Protein AF-A0A5J5D244-F1 (afdb_monomer)

Structure (mmCIF, N/CA/C/O backbone):
data_AF-A0A5J5D244-F1
#
_entry.id   AF-A0A5J5D244-F1
#
loop_
_atom_site.group_PDB
_atom_site.id
_atom_site.type_symbol
_atom_site.label_atom_id
_atom_site.label_alt_id
_atom_site.label_comp_id
_atom_site.label_asym_id
_atom_site.label_entity_id
_atom_site.label_seq_id
_atom_site.pdbx_PDB_ins_code
_atom_site.Cartn_x
_atom_site.Cartn_y
_atom_site.Cartn_z
_atom_site.occupancy
_atom_site.B_iso_or_equiv
_atom_site.auth_seq_id
_atom_site.auth_comp_id
_atom_site.auth_asym_id
_atom_site.auth_atom_id
_atom_site.pdbx_PDB_model_num
ATOM 1 N N . MET A 1 1 ? 15.850 4.693 6.268 1.00 50.03 1 MET A N 1
ATOM 2 C CA . MET A 1 1 ? 15.357 5.942 6.877 1.00 50.03 1 MET A CA 1
ATOM 3 C C . MET A 1 1 ? 15.028 5.681 8.333 1.00 50.03 1 MET A C 1
ATOM 5 O O . MET A 1 1 ? 14.324 4.712 8.603 1.00 50.03 1 MET A O 1
ATOM 9 N N . GLY A 1 2 ? 15.574 6.485 9.241 1.00 52.00 2 GLY A N 1
ATOM 10 C CA . GLY A 1 2 ? 15.311 6.445 10.678 1.00 52.00 2 GLY A CA 1
ATOM 11 C C . GLY A 1 2 ? 14.222 7.428 11.121 1.00 52.00 2 GLY A C 1
ATOM 12 O O . GLY A 1 2 ? 13.583 8.102 10.311 1.00 52.00 2 GLY A O 1
ATOM 13 N N . TYR A 1 3 ? 14.009 7.505 12.434 1.00 48.22 3 TYR A N 1
ATOM 14 C CA . TYR A 1 3 ? 13.138 8.503 13.054 1.00 48.22 3 TYR A CA 1
ATOM 15 C C . TYR A 1 3 ? 13.749 9.907 12.904 1.00 48.22 3 TYR A C 1
ATOM 17 O O . TYR A 1 3 ? 14.887 10.131 13.307 1.00 48.22 3 TYR A O 1
ATOM 25 N N . GLY A 1 4 ? 12.992 10.845 12.326 1.00 59.16 4 GLY A N 1
ATOM 26 C CA . GLY A 1 4 ? 13.435 12.221 12.057 1.00 59.16 4 GLY A CA 1
ATOM 27 C C . GLY A 1 4 ? 13.909 12.494 10.622 1.00 59.16 4 GLY A C 1
ATOM 28 O O . GLY A 1 4 ? 13.999 13.662 10.242 1.00 59.16 4 GLY A O 1
ATOM 29 N N . ASP A 1 5 ? 14.135 11.462 9.802 1.00 62.78 5 ASP A N 1
ATOM 30 C CA . ASP A 1 5 ? 14.500 11.641 8.390 1.00 62.78 5 ASP A CA 1
ATOM 31 C C . ASP A 1 5 ? 13.378 12.342 7.602 1.00 62.78 5 ASP A C 1
ATOM 33 O O . ASP A 1 5 ? 12.186 12.056 7.782 1.00 62.78 5 ASP A O 1
ATOM 37 N N . ARG A 1 6 ? 13.770 13.243 6.690 1.00 68.06 6 ARG A N 1
ATOM 38 C CA . ARG A 1 6 ? 12.872 13.960 5.772 1.00 68.06 6 ARG A CA 1
ATOM 39 C C . ARG A 1 6 ? 13.167 13.597 4.318 1.00 68.06 6 ARG A C 1
ATOM 41 O O . ARG A 1 6 ? 14.308 13.310 3.964 1.00 68.06 6 ARG A O 1
ATOM 48 N N . THR A 1 7 ? 12.150 13.669 3.467 1.00 72.62 7 THR A N 1
ATOM 49 C CA . THR A 1 7 ? 12.260 13.536 2.005 1.00 72.62 7 THR A CA 1
ATOM 50 C C . THR A 1 7 ? 11.368 14.568 1.304 1.00 72.62 7 THR A C 1
ATOM 52 O O . THR A 1 7 ? 10.575 15.242 1.958 1.00 72.62 7 THR A O 1
ATOM 55 N N . SER A 1 8 ? 11.532 14.741 -0.006 1.00 75.56 8 SER A N 1
ATOM 56 C CA . SER A 1 8 ? 10.866 15.760 -0.836 1.00 75.56 8 SER A CA 1
ATOM 57 C C . SER A 1 8 ? 10.210 15.189 -2.104 1.00 75.56 8 SER A C 1
ATOM 59 O O . SER A 1 8 ? 9.842 15.933 -3.011 1.00 75.56 8 SER A O 1
ATOM 61 N N . THR A 1 9 ? 10.079 13.864 -2.205 1.00 77.00 9 THR A N 1
ATOM 62 C CA . THR A 1 9 ? 9.531 13.192 -3.392 1.00 77.00 9 THR A CA 1
ATOM 63 C C . THR A 1 9 ? 8.017 13.386 -3.493 1.00 77.00 9 THR A C 1
ATOM 65 O O . THR A 1 9 ? 7.258 12.793 -2.741 1.00 77.00 9 THR A O 1
ATOM 68 N N . PHE A 1 10 ? 7.538 14.169 -4.458 1.00 77.38 10 PHE A N 1
ATOM 69 C CA . PHE A 1 10 ? 6.096 14.312 -4.667 1.00 77.38 10 PHE A CA 1
ATOM 70 C C . PHE A 1 10 ? 5.499 13.033 -5.289 1.00 77.38 10 PHE A C 1
ATOM 72 O O . PHE A 1 10 ? 5.567 12.832 -6.502 1.00 77.38 10 PHE A O 1
ATOM 79 N N . CYS A 1 11 ? 4.944 12.143 -4.461 1.00 74.31 11 CYS A N 1
ATOM 80 C CA . CYS A 1 11 ? 4.329 10.886 -4.893 1.00 74.31 11 CYS A CA 1
ATOM 81 C C . CYS A 1 11 ? 3.202 10.427 -3.953 1.00 74.31 11 CYS A C 1
ATOM 83 O O . CYS A 1 11 ? 3.224 10.716 -2.759 1.00 74.31 11 CYS A O 1
ATOM 85 N N . GLY A 1 12 ? 2.255 9.657 -4.495 1.00 75.62 12 GLY A N 1
ATOM 86 C CA . GLY A 1 12 ? 1.100 9.102 -3.782 1.00 75.62 12 GLY A CA 1
ATOM 87 C C . GLY A 1 12 ? -0.209 9.350 -4.536 1.00 75.62 12 GLY A C 1
ATOM 88 O O . GLY A 1 12 ? -0.232 10.057 -5.544 1.00 75.62 12 GLY A O 1
ATOM 89 N N . THR A 1 13 ? -1.304 8.758 -4.060 1.00 77.44 13 THR A N 1
ATOM 90 C CA . THR A 1 13 ? -2.638 8.948 -4.649 1.00 77.44 13 THR A CA 1
ATOM 91 C C . THR A 1 13 ? -3.202 10.309 -4.214 1.00 77.44 13 THR A C 1
ATOM 93 O O . THR A 1 13 ? -3.311 10.522 -3.006 1.00 77.44 13 THR A O 1
ATOM 96 N N . PRO A 1 14 ? -3.591 11.223 -5.131 1.00 74.38 14 PRO A N 1
ATOM 97 C CA . PRO A 1 14 ? -3.937 12.613 -4.799 1.00 74.38 14 PRO A CA 1
ATOM 98 C C . PRO A 1 14 ? -4.966 12.797 -3.677 1.00 74.38 14 PRO A C 1
ATOM 100 O O . PRO A 1 14 ? -4.802 13.679 -2.841 1.00 74.38 14 PRO A O 1
ATOM 103 N N . GLU A 1 15 ? -5.987 11.939 -3.624 1.00 68.50 15 GLU A N 1
ATOM 104 C CA . GLU A 1 15 ? -7.062 11.974 -2.618 1.00 68.50 15 GLU A CA 1
ATOM 105 C C . GLU A 1 15 ? -6.587 11.661 -1.186 1.00 68.50 15 GLU A C 1
ATOM 107 O O . GLU A 1 15 ? -7.274 11.993 -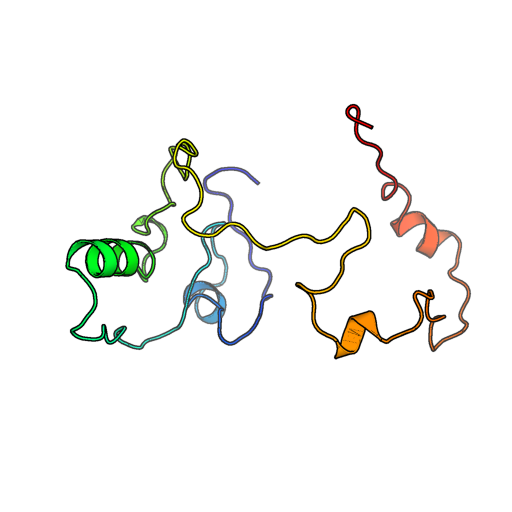0.224 1.00 68.50 15 GLU A O 1
ATOM 112 N N . PHE A 1 16 ? -5.398 11.067 -1.042 1.00 70.62 16 PHE A N 1
ATOM 113 C CA . PHE A 1 16 ? -4.821 10.626 0.231 1.00 70.62 16 PHE A CA 1
ATOM 114 C C . PHE A 1 16 ? -3.538 11.388 0.606 1.00 70.62 16 PHE A C 1
ATOM 116 O O . PHE A 1 16 ? -2.962 11.150 1.667 1.00 70.62 16 PHE A O 1
ATOM 123 N N . LEU A 1 17 ? -3.072 12.325 -0.231 1.00 66.69 17 LEU A N 1
ATOM 124 C CA . LEU A 1 17 ? -1.877 13.115 0.072 1.00 66.69 17 LEU A CA 1
ATOM 125 C C . LEU A 1 17 ? -2.082 13.968 1.334 1.00 66.69 17 LEU A C 1
ATOM 127 O O . LEU A 1 17 ? -3.112 14.624 1.519 1.00 66.69 17 LEU A O 1
ATOM 131 N N . ALA A 1 18 ? -1.076 13.972 2.209 1.00 65.19 18 ALA A N 1
ATOM 132 C CA . ALA A 1 18 ? -1.075 14.813 3.400 1.00 65.19 18 ALA A CA 1
ATOM 133 C C . ALA A 1 18 ? -0.793 16.288 3.038 1.00 65.19 18 ALA A C 1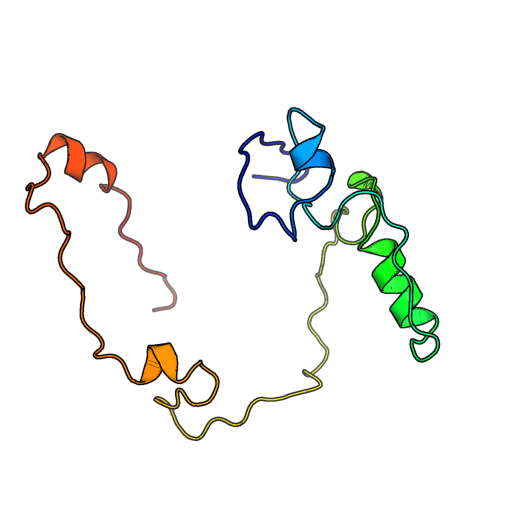
ATOM 135 O O . ALA A 1 18 ? -0.064 16.543 2.073 1.00 65.19 18 ALA A O 1
ATOM 136 N N . PRO A 1 19 ? -1.318 17.267 3.806 1.00 63.53 19 PRO A N 1
ATOM 137 C CA . PRO A 1 19 ? -1.134 18.696 3.531 1.00 63.53 19 PRO A CA 1
ATOM 138 C C . PRO A 1 19 ? 0.323 19.110 3.302 1.00 63.53 19 PRO A C 1
ATOM 140 O O . PRO A 1 19 ? 0.611 19.832 2.353 1.00 63.53 19 PRO A O 1
ATOM 143 N N . GLU A 1 20 ? 1.236 18.592 4.123 1.00 63.78 20 GLU A N 1
ATOM 144 C CA . GLU A 1 20 ? 2.672 18.863 4.071 1.00 63.78 20 GLU A CA 1
ATOM 145 C C . GLU A 1 20 ? 3.333 18.445 2.744 1.00 63.78 20 GLU A C 1
ATOM 147 O O . GLU A 1 20 ? 4.322 19.049 2.347 1.00 63.78 20 GLU A O 1
ATOM 152 N N . VAL A 1 21 ? 2.770 17.479 2.007 1.00 67.06 21 VAL A N 1
ATOM 153 C CA . VAL A 1 21 ? 3.258 17.095 0.666 1.00 67.06 21 VAL A CA 1
ATOM 154 C C . VAL A 1 21 ? 2.867 18.133 -0.393 1.00 67.06 21 VAL A C 1
ATOM 156 O O . VAL A 1 21 ? 3.534 18.250 -1.418 1.00 67.06 21 VAL A O 1
ATOM 159 N N . LEU A 1 22 ? 1.791 18.895 -0.158 1.00 65.94 22 LEU A N 1
ATOM 160 C CA . LEU A 1 22 ? 1.313 19.935 -1.073 1.00 65.94 22 LEU A CA 1
ATOM 161 C C . LEU A 1 22 ? 1.862 21.333 -0.737 1.00 65.94 22 LEU A C 1
ATOM 163 O O . LEU A 1 22 ? 1.901 22.185 -1.624 1.00 65.94 22 LEU A O 1
ATOM 167 N N . THR A 1 23 ? 2.239 21.592 0.522 1.00 67.12 23 THR A N 1
ATOM 168 C CA . THR A 1 23 ? 2.666 22.926 0.991 1.00 67.12 23 THR A CA 1
ATOM 169 C C . THR A 1 23 ? 4.157 23.057 1.277 1.00 67.12 23 THR A C 1
ATOM 171 O O . THR A 1 23 ? 4.697 24.152 1.109 1.00 67.12 23 THR A O 1
ATOM 174 N N . ASP A 1 24 ? 4.827 21.984 1.704 1.00 68.25 24 ASP A N 1
ATOM 175 C CA . ASP A 1 24 ? 6.184 22.058 2.245 1.00 68.25 24 ASP A CA 1
ATOM 176 C C . ASP A 1 24 ? 7.200 21.405 1.298 1.00 68.25 24 ASP A C 1
ATOM 178 O O . ASP A 1 24 ? 6.926 20.438 0.593 1.00 68.25 24 ASP A O 1
ATOM 182 N N . THR A 1 25 ? 8.437 21.905 1.309 1.00 63.97 25 THR A N 1
ATOM 183 C CA . THR A 1 25 ? 9.522 21.378 0.459 1.00 63.97 25 THR A CA 1
ATOM 184 C C . THR A 1 25 ? 10.113 20.058 0.957 1.00 63.97 25 THR A C 1
ATOM 186 O O . THR A 1 25 ? 10.932 19.455 0.264 1.00 63.97 25 THR A O 1
ATOM 189 N N . SER A 1 26 ? 9.748 19.610 2.162 1.00 67.75 26 SER A N 1
ATOM 190 C CA . SER A 1 26 ? 10.134 18.304 2.698 1.00 67.75 26 SER A CA 1
ATOM 191 C C . SER A 1 26 ? 9.198 17.853 3.817 1.00 67.75 26 SER A C 1
ATOM 193 O O . SER A 1 26 ? 8.770 18.669 4.633 1.00 67.75 26 SER A O 1
ATOM 195 N N . TYR A 1 27 ? 8.958 16.551 3.918 1.00 67.75 27 TYR A N 1
ATOM 196 C CA . TYR A 1 27 ? 8.064 15.919 4.890 1.00 67.75 27 TYR A CA 1
ATOM 197 C C . TYR A 1 27 ? 8.754 14.715 5.562 1.00 67.75 27 TYR A C 1
ATOM 199 O O . TYR A 1 27 ? 9.737 14.181 5.043 1.00 67.75 27 TYR A O 1
ATOM 207 N N . THR A 1 28 ? 8.290 14.312 6.749 1.00 67.75 28 THR A N 1
ATOM 208 C CA . THR A 1 28 ? 8.807 13.143 7.494 1.00 67.75 28 THR A CA 1
ATOM 209 C C . THR A 1 28 ? 8.040 11.868 7.124 1.00 67.75 28 THR A C 1
ATOM 211 O O . THR A 1 28 ? 7.039 11.926 6.421 1.00 67.75 28 THR A O 1
ATOM 214 N N . ARG A 1 29 ? 8.469 10.693 7.613 1.00 61.69 29 ARG A N 1
ATOM 215 C CA . ARG A 1 29 ? 7.833 9.386 7.317 1.00 61.69 29 ARG A CA 1
ATOM 216 C C . ARG A 1 29 ? 6.320 9.305 7.619 1.00 61.69 29 ARG A C 1
ATOM 218 O O . ARG A 1 29 ? 5.647 8.453 7.048 1.00 61.69 29 ARG A O 1
ATOM 225 N N . ALA A 1 30 ? 5.785 10.144 8.506 1.00 54.66 30 ALA A N 1
ATOM 226 C CA . ALA A 1 30 ? 4.364 10.157 8.851 1.00 54.66 30 ALA A CA 1
ATOM 227 C C . ALA A 1 30 ? 3.571 11.004 7.839 1.00 54.66 30 ALA A C 1
ATOM 229 O O . ALA A 1 30 ? 3.498 12.221 7.990 1.00 54.66 30 ALA A O 1
ATOM 230 N N . VAL A 1 31 ? 2.960 10.371 6.832 1.00 55.16 31 VAL A N 1
ATOM 231 C CA . VAL A 1 31 ? 2.250 11.060 5.736 1.00 55.16 31 VAL A CA 1
ATOM 232 C C . VAL A 1 31 ? 0.836 10.490 5.569 1.00 55.16 31 VAL A C 1
ATOM 234 O O . VAL A 1 31 ? 0.664 9.457 4.936 1.00 55.16 31 VAL A O 1
ATOM 237 N N . ASP A 1 32 ? -0.143 11.175 6.177 1.00 50.91 32 ASP A N 1
ATOM 238 C CA . ASP A 1 32 ? -1.604 10.949 6.124 1.00 50.91 32 ASP A CA 1
ATOM 239 C C . ASP A 1 32 ? -2.310 12.177 6.755 1.00 50.91 32 ASP A C 1
ATOM 241 O O . ASP A 1 32 ? -1.821 12.710 7.748 1.00 50.91 32 ASP A O 1
ATOM 245 N N . CYS A 1 33 ? -3.473 12.678 6.338 1.00 47.22 33 CYS A N 1
ATOM 246 C CA . CYS A 1 33 ? -4.292 12.423 5.152 1.00 47.22 33 CYS A CA 1
ATOM 247 C C . CYS A 1 33 ? -5.268 13.621 5.009 1.00 47.22 33 CYS A C 1
ATOM 249 O O . CYS A 1 33 ? -5.793 14.076 6.028 1.00 47.22 33 CYS A O 1
ATOM 251 N N . ILE A 1 34 ? -5.548 14.092 3.785 1.00 49.69 34 ILE A N 1
ATOM 252 C CA . ILE A 1 34 ? -6.589 15.086 3.412 1.00 49.69 34 ILE A CA 1
ATOM 253 C C . ILE A 1 34 ? -6.409 16.530 3.940 1.00 49.69 34 ILE A C 1
ATOM 255 O O . ILE A 1 34 ? -6.185 16.819 5.117 1.00 49.69 34 ILE A O 1
ATOM 259 N N . VAL A 1 35 ? -6.563 17.484 3.017 1.00 49.88 35 VAL A N 1
ATOM 260 C CA . VAL A 1 35 ? -6.261 18.906 3.212 1.00 49.88 35 VAL A CA 1
ATOM 261 C C . VAL A 1 35 ? -7.502 19.737 3.564 1.00 49.88 35 VAL A C 1
ATOM 263 O O . VAL A 1 35 ? -8.561 19.611 2.962 1.00 49.88 35 VAL A O 1
ATOM 266 N N . ASN A 1 36 ? -7.316 20.660 4.511 1.00 51.44 36 ASN A N 1
ATOM 267 C CA . ASN A 1 36 ? -8.184 21.788 4.883 1.00 51.44 36 ASN A CA 1
ATOM 268 C C . ASN A 1 36 ? -9.575 21.558 5.494 1.00 51.44 36 ASN A C 1
ATOM 270 O O . ASN A 1 36 ? -9.964 22.420 6.289 1.00 51.44 36 ASN A O 1
ATOM 274 N N . ASP A 1 37 ? -10.274 20.451 5.267 1.00 54.16 37 ASP A N 1
ATOM 275 C CA . ASP A 1 37 ? -11.605 20.270 5.868 1.00 54.16 37 ASP A CA 1
ATOM 276 C C . ASP A 1 37 ? -11.571 19.830 7.345 1.00 54.16 37 ASP A C 1
ATOM 278 O O . ASP A 1 37 ? -10.664 19.136 7.818 1.00 54.16 37 ASP A O 1
ATOM 282 N N . GLU A 1 38 ? -12.576 20.259 8.115 1.00 59.88 38 GLU A N 1
ATOM 283 C CA . GLU A 1 38 ? -12.878 19.652 9.411 1.00 59.88 38 GLU A CA 1
ATOM 284 C C . GLU A 1 38 ? -13.604 18.325 9.182 1.00 59.88 38 GLU A C 1
ATOM 286 O O . GLU A 1 38 ? -14.735 18.295 8.692 1.00 59.88 38 GLU A O 1
ATOM 291 N N . VAL A 1 39 ? -12.966 17.222 9.578 1.00 67.75 39 VAL A N 1
ATOM 292 C CA . VAL A 1 39 ? -13.539 15.874 9.482 1.00 67.75 39 VAL A CA 1
ATOM 293 C C . VAL A 1 39 ? -14.871 15.829 10.234 1.00 67.75 39 VAL A C 1
ATOM 295 O O . VAL A 1 39 ? -14.916 15.892 11.466 1.00 67.75 39 VAL A O 1
ATOM 298 N N . ARG A 1 40 ? -15.976 15.717 9.491 1.00 76.56 40 ARG A N 1
ATOM 299 C CA . ARG A 1 40 ? -17.319 15.583 10.063 1.00 76.56 40 ARG A CA 1
ATOM 300 C C . ARG A 1 40 ? -17.534 14.145 10.514 1.00 76.56 40 ARG A C 1
ATOM 302 O O . ARG A 1 40 ? -17.637 13.243 9.692 1.00 76.56 40 ARG A O 1
ATOM 309 N N . TYR A 1 41 ? -17.646 13.945 11.822 1.00 80.00 41 TYR A N 1
ATOM 310 C CA . TYR A 1 41 ? -17.888 12.635 12.423 1.00 80.00 41 TYR A CA 1
ATOM 311 C C . TYR A 1 41 ? -19.396 12.329 12.491 1.00 80.00 41 TYR A C 1
ATOM 313 O O . TYR A 1 41 ? -20.130 13.081 13.143 1.00 80.00 41 TYR A O 1
ATOM 321 N N . PRO A 1 42 ? -19.886 11.239 11.869 1.00 86.88 42 PRO A N 1
ATOM 322 C CA . PRO A 1 42 ? -21.253 10.767 12.064 1.00 86.88 42 PRO A CA 1
ATOM 323 C C . PRO A 1 42 ? -21.603 10.502 13.535 1.00 86.88 42 PRO A C 1
ATOM 325 O O . PRO A 1 42 ? -20.796 9.976 14.300 1.00 86.88 42 PRO A O 1
ATOM 328 N N . ARG A 1 43 ? -22.850 10.809 13.924 1.00 84.19 43 ARG A N 1
ATOM 329 C CA . ARG A 1 43 ? -23.332 10.722 15.321 1.00 84.19 43 ARG A CA 1
ATOM 330 C C . ARG A 1 43 ? -23.386 9.301 15.902 1.00 84.19 43 ARG A C 1
ATOM 332 O O . ARG A 1 43 ? -23.584 9.170 17.102 1.00 84.19 43 ARG A O 1
ATOM 339 N N . PHE A 1 44 ? -23.250 8.265 15.073 1.00 91.06 44 PHE A N 1
ATOM 340 C CA . PHE A 1 44 ? -23.228 6.863 15.508 1.00 91.06 44 PHE A CA 1
ATOM 341 C C . PHE A 1 44 ? -21.840 6.386 15.968 1.00 91.06 44 PHE A C 1
ATOM 343 O O . PHE A 1 44 ? -21.722 5.289 16.507 1.00 91.06 44 PHE A O 1
ATOM 350 N N . LEU A 1 45 ? -20.783 7.171 15.738 1.00 86.62 45 LEU A N 1
ATOM 351 C CA . LEU A 1 45 ? -19.429 6.832 16.171 1.00 86.62 45 LEU A CA 1
ATOM 352 C C . LEU A 1 45 ? -19.258 7.071 17.675 1.00 86.62 45 LEU A C 1
ATOM 354 O O . LEU A 1 45 ? -19.717 8.084 18.204 1.00 86.62 45 LEU A O 1
ATOM 358 N N . SER A 1 46 ? -18.545 6.169 18.353 1.00 90.62 46 SER A N 1
ATOM 359 C CA . SER A 1 46 ? -18.253 6.32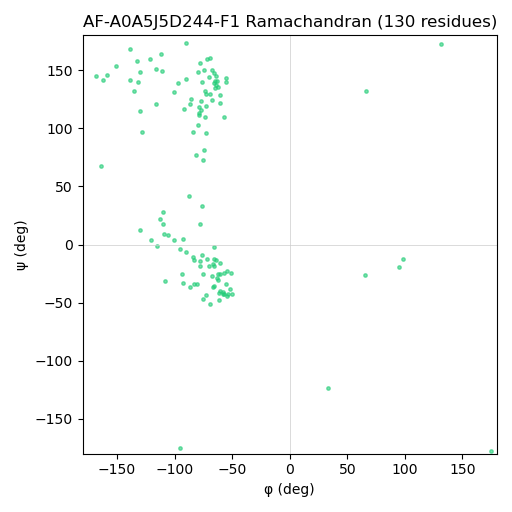1 19.781 1.00 90.62 46 SER A CA 1
ATOM 360 C C . SER A 1 46 ? -17.234 7.438 20.051 1.00 90.62 46 SER A C 1
ATOM 362 O O . SER A 1 46 ? -16.446 7.824 19.179 1.00 90.62 46 SER A O 1
ATOM 364 N N . SER A 1 47 ? -17.214 7.936 21.289 1.00 84.69 47 SER A N 1
ATOM 365 C CA . SER A 1 47 ? -16.236 8.915 21.779 1.00 84.69 47 SER A CA 1
ATOM 366 C C . SER A 1 47 ? -14.788 8.455 21.593 1.00 84.69 47 SER A C 1
ATOM 368 O O . SER A 1 47 ? -13.911 9.267 21.297 1.00 84.69 47 SER A O 1
ATOM 370 N N . GLU A 1 48 ? -14.541 7.154 21.716 1.00 84.44 48 GLU A N 1
ATOM 371 C CA . GLU A 1 48 ? -13.230 6.517 21.606 1.00 84.44 48 GLU A CA 1
ATOM 372 C C . GLU A 1 48 ? -12.802 6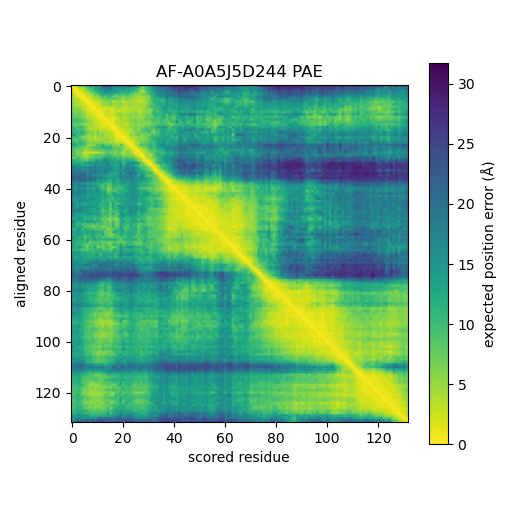.448 20.139 1.00 84.44 48 GLU A C 1
ATOM 374 O O . GLU A 1 48 ? -11.695 6.870 19.809 1.00 84.44 48 GLU A O 1
ATOM 379 N N . ALA A 1 49 ? -13.699 6.014 19.243 1.00 80.06 49 ALA A N 1
ATOM 380 C CA . ALA A 1 49 ? -13.445 5.967 17.803 1.00 80.06 49 ALA A CA 1
ATOM 381 C C . ALA A 1 49 ? -13.161 7.369 17.236 1.00 80.06 49 ALA A C 1
ATOM 383 O O . ALA A 1 49 ? -12.154 7.581 16.556 1.00 80.06 49 ALA A O 1
ATOM 384 N N . ILE A 1 50 ? -13.996 8.358 17.583 1.00 81.31 50 ILE A N 1
ATOM 385 C CA . ILE A 1 50 ? -13.766 9.773 17.249 1.00 81.31 50 ILE A CA 1
ATOM 386 C C . ILE A 1 50 ? -12.452 10.264 17.877 1.00 81.31 50 ILE A C 1
ATOM 388 O O . ILE A 1 50 ? -11.696 10.999 17.242 1.00 81.31 50 ILE A O 1
ATOM 392 N N . GLY A 1 51 ? -12.149 9.851 19.109 1.00 76.06 51 GLY A N 1
ATOM 393 C CA . GLY A 1 51 ? -10.914 10.189 19.813 1.00 76.06 51 GLY A CA 1
ATOM 394 C C . GLY A 1 51 ? -9.652 9.679 19.112 1.00 76.06 51 GLY A C 1
ATOM 395 O O . GLY A 1 51 ? -8.677 10.424 19.021 1.00 76.06 51 GLY A O 1
ATOM 396 N N . VAL A 1 52 ? -9.672 8.453 18.584 1.00 78.06 52 VAL A N 1
ATOM 397 C CA . VAL A 1 52 ? -8.574 7.867 17.798 1.00 78.06 52 VAL A CA 1
ATOM 398 C C . VAL A 1 52 ? -8.444 8.576 16.450 1.00 78.06 52 VAL A C 1
ATOM 400 O O . VAL A 1 52 ? -7.366 9.089 16.145 1.00 78.06 52 VAL A O 1
ATOM 403 N N . MET A 1 53 ? -9.538 8.722 15.693 1.00 77.12 53 MET A N 1
ATOM 404 C CA . MET A 1 53 ? -9.523 9.424 14.401 1.00 77.12 53 MET A CA 1
ATOM 405 C C . MET A 1 53 ? -9.017 10.868 14.524 1.00 77.12 53 MET A C 1
AT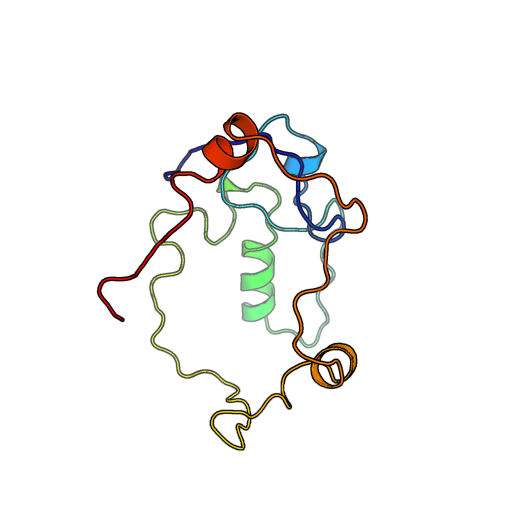OM 407 O O . MET A 1 53 ? -8.155 11.276 13.757 1.00 77.12 53 MET A O 1
ATOM 411 N N . ARG A 1 54 ? -9.434 11.625 15.548 1.00 76.44 54 ARG A N 1
ATOM 412 C CA . ARG A 1 54 ? -8.932 12.992 15.810 1.00 76.44 54 ARG A CA 1
ATOM 413 C C . ARG A 1 54 ? -7.452 13.067 16.194 1.00 76.44 54 ARG A C 1
ATOM 415 O O . ARG A 1 54 ? -6.883 14.159 16.178 1.00 76.44 54 ARG A O 1
ATOM 422 N N . ARG A 1 55 ? -6.834 11.962 16.621 1.00 72.25 55 ARG A N 1
ATOM 423 C CA . ARG A 1 55 ? -5.396 11.898 16.938 1.00 72.25 55 ARG A CA 1
ATOM 424 C C . ARG A 1 55 ? -4.573 11.444 15.727 1.00 72.25 55 ARG A C 1
ATOM 426 O O . ARG A 1 55 ? -3.461 11.940 15.570 1.00 72.25 55 ARG A O 1
ATOM 433 N N . LEU A 1 56 ? -5.126 10.574 14.878 1.00 73.56 56 LEU A N 1
ATOM 434 C CA . LEU A 1 56 ? -4.545 10.167 13.591 1.00 73.56 56 LEU A CA 1
ATOM 435 C C . LEU A 1 56 ? -4.638 11.284 12.538 1.00 73.56 56 LEU A C 1
ATOM 437 O O . LEU A 1 56 ? -3.655 11.595 11.888 1.00 73.56 56 LEU A O 1
ATOM 441 N N . LEU A 1 57 ? -5.774 11.972 12.428 1.00 73.62 57 LEU A N 1
ATOM 442 C CA . LEU A 1 57 ? -6.013 13.036 11.442 1.00 73.62 57 LEU A CA 1
ATOM 443 C C . LEU A 1 57 ? -5.552 14.416 11.955 1.00 73.62 57 LEU A C 1
ATOM 445 O O . LEU A 1 57 ? -6.238 15.430 11.816 1.00 73.62 57 LEU A O 1
ATOM 449 N N . ARG A 1 58 ? -4.388 14.464 12.620 1.00 69.81 58 ARG A N 1
ATOM 450 C CA . ARG A 1 58 ? -3.777 15.720 13.085 1.00 69.81 58 ARG A CA 1
ATOM 451 C C . ARG A 1 58 ? -2.934 16.343 11.977 1.00 69.81 58 ARG A C 1
ATOM 453 O O . ARG A 1 58 ? -1.986 15.727 11.500 1.00 69.81 58 ARG A O 1
ATOM 460 N N . ARG A 1 59 ? -3.233 17.609 11.655 1.00 68.62 59 ARG A N 1
ATOM 461 C CA . ARG A 1 59 ? -2.501 18.405 10.651 1.00 68.62 59 ARG A CA 1
ATOM 462 C C . ARG A 1 59 ? -1.008 18.538 10.967 1.00 68.62 59 ARG A C 1
ATOM 464 O O . ARG A 1 59 ? -0.197 18.399 10.071 1.00 68.62 59 ARG A O 1
ATOM 471 N N . ASN A 1 60 ? -0.638 18.771 12.230 1.00 68.88 60 ASN A N 1
ATOM 472 C CA . ASN A 1 60 ? 0.772 18.777 12.633 1.00 68.88 60 ASN A CA 1
ATOM 473 C C . ASN A 1 60 ? 1.268 17.317 12.781 1.00 68.88 60 ASN A C 1
ATOM 475 O O . ASN A 1 60 ? 0.745 16.619 13.663 1.00 68.88 60 ASN A O 1
ATOM 479 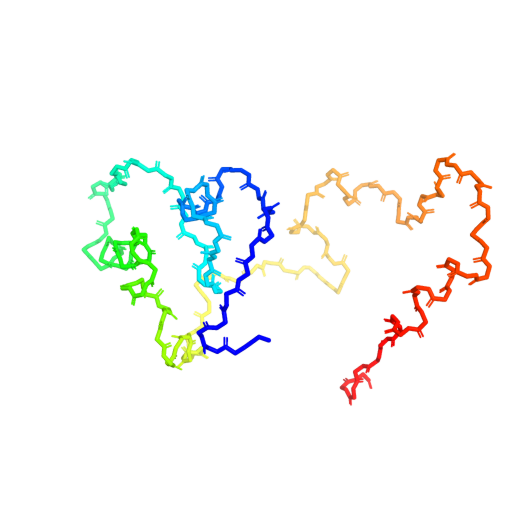N N . PRO A 1 61 ? 2.265 16.874 11.986 1.00 66.94 61 PRO A N 1
ATOM 480 C CA . PRO A 1 61 ? 2.737 15.493 11.988 1.00 66.94 61 PRO A CA 1
ATOM 481 C C . PRO A 1 61 ? 3.426 15.100 13.300 1.00 66.94 61 PRO A C 1
ATOM 483 O O . PRO A 1 61 ? 3.184 14.004 13.785 1.00 66.94 61 PRO A O 1
ATOM 486 N N . GLU A 1 62 ? 4.189 15.981 13.955 1.00 67.38 62 GLU A N 1
ATOM 487 C CA . GLU A 1 62 ? 4.857 15.692 15.244 1.00 67.38 62 GLU A CA 1
ATOM 488 C C . GLU A 1 62 ? 3.863 15.387 16.373 1.00 67.38 62 GLU A C 1
ATOM 490 O O . GLU A 1 62 ? 4.178 14.700 17.342 1.00 67.38 62 GLU A O 1
ATOM 495 N N . ARG A 1 63 ? 2.635 15.904 16.260 1.00 70.00 63 ARG A N 1
ATOM 496 C CA . ARG A 1 63 ? 1.562 15.668 17.233 1.00 70.00 63 ARG A CA 1
ATOM 497 C C . ARG A 1 63 ? 0.637 14.520 16.827 1.00 70.00 63 ARG A C 1
ATOM 499 O O . ARG A 1 63 ? -0.283 14.228 17.596 1.00 70.00 63 ARG A O 1
ATOM 506 N N . ARG A 1 64 ? 0.815 13.915 15.650 1.00 70.62 64 ARG A N 1
ATOM 507 C CA . ARG A 1 64 ? -0.024 12.834 15.107 1.00 70.62 64 ARG A CA 1
ATOM 508 C C . ARG A 1 64 ? 0.192 11.532 15.893 1.00 70.62 64 ARG A C 1
ATOM 510 O O . ARG A 1 64 ? 1.281 11.267 16.395 1.00 70.62 64 ARG A O 1
ATOM 517 N N . LEU A 1 65 ? -0.865 10.739 16.073 1.00 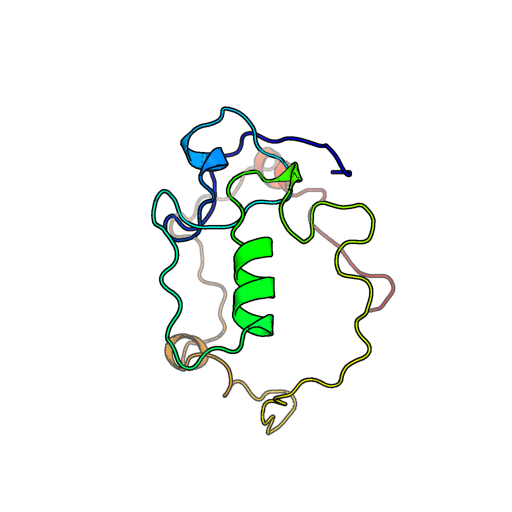67.56 65 LEU A N 1
ATOM 518 C CA . LEU A 1 65 ? -0.740 9.403 16.670 1.00 67.56 65 LEU A CA 1
ATOM 519 C C . LEU A 1 65 ? 0.096 8.515 15.735 1.00 67.56 65 LEU A C 1
ATOM 521 O O . LEU A 1 65 ? -0.126 8.550 14.530 1.00 67.56 65 LEU A O 1
ATOM 525 N N . GLY A 1 66 ? 1.051 7.764 16.289 1.00 67.38 66 GLY A N 1
ATOM 526 C CA . GLY A 1 66 ? 2.074 7.027 15.530 1.00 67.38 66 GLY A CA 1
ATOM 527 C C . GLY A 1 66 ? 3.406 7.778 15.361 1.00 67.38 66 GLY A C 1
ATOM 528 O O . GLY A 1 66 ? 4.442 7.152 15.194 1.00 67.38 66 GLY A O 1
ATOM 529 N N . SER A 1 67 ? 3.446 9.106 15.522 1.00 66.12 67 SER A N 1
ATOM 530 C CA . SER A 1 67 ? 4.681 9.904 15.357 1.00 66.12 67 SER A CA 1
ATOM 531 C C . SER A 1 67 ? 5.672 9.852 16.529 1.00 66.12 67 SER A C 1
ATOM 533 O O . SER A 1 67 ? 6.515 10.736 16.654 1.00 66.12 67 SER A O 1
ATOM 535 N N . GLY A 1 68 ? 5.564 8.865 17.418 1.00 67.62 68 GLY A N 1
ATOM 536 C CA . GLY A 1 68 ? 6.441 8.711 18.580 1.00 67.62 68 GLY A CA 1
ATOM 537 C C . GLY A 1 68 ? 7.164 7.369 18.564 1.00 67.62 68 GLY A C 1
ATOM 538 O O . GLY A 1 68 ? 6.703 6.422 17.940 1.00 67.62 68 GLY A O 1
ATOM 539 N N . GLU A 1 69 ? 8.265 7.279 19.309 1.00 66.75 69 GLU A N 1
ATOM 540 C CA . GLU A 1 69 ? 9.201 6.139 19.337 1.00 66.75 69 GLU A CA 1
ATOM 541 C C . GLU A 1 69 ? 8.558 4.749 19.546 1.00 66.75 69 GLU A C 1
ATOM 543 O O . GLU A 1 69 ? 9.129 3.749 19.131 1.00 66.75 69 GLU A O 1
ATOM 548 N N . LYS A 1 70 ? 7.367 4.677 20.158 1.00 66.44 70 LYS A N 1
ATOM 549 C CA . LYS A 1 70 ? 6.657 3.420 20.469 1.00 66.44 70 LYS A CA 1
ATOM 550 C C . LYS A 1 70 ? 5.699 2.916 19.374 1.00 66.44 70 LYS A C 1
ATOM 552 O O . LYS A 1 70 ? 5.140 1.836 19.537 1.00 66.44 70 LYS A O 1
ATOM 557 N N . ASP A 1 71 ? 5.489 3.704 18.314 1.00 65.81 71 ASP A N 1
ATOM 558 C CA . ASP A 1 71 ? 4.693 3.386 17.112 1.00 65.81 71 ASP A CA 1
ATOM 559 C C . ASP A 1 71 ? 3.463 2.466 17.352 1.00 65.81 71 ASP A C 1
ATOM 561 O O . ASP A 1 71 ? 2.589 2.809 18.154 1.00 65.81 71 ASP A O 1
ATOM 565 N N . ALA A 1 72 ? 3.372 1.323 16.657 1.00 61.41 72 ALA A N 1
ATOM 566 C CA . ALA A 1 72 ? 2.244 0.391 16.665 1.00 61.41 72 ALA A CA 1
ATOM 567 C C . ALA A 1 72 ? 2.566 -0.947 17.369 1.00 61.41 72 ALA A C 1
ATOM 569 O O . ALA A 1 72 ? 1.985 -1.991 17.045 1.00 61.41 72 ALA A O 1
ATOM 570 N N . GLU A 1 73 ? 3.493 -0.945 18.332 1.00 59.25 73 GLU A N 1
ATOM 571 C CA . GLU A 1 73 ? 3.917 -2.149 19.056 1.00 59.25 73 GLU A CA 1
ATOM 572 C C . GLU A 1 73 ? 2.891 -2.631 20.102 1.00 59.25 73 GLU A C 1
ATOM 574 O O . GLU A 1 73 ? 3.135 -2.539 21.300 1.00 59.25 73 GLU A O 1
ATOM 579 N N . GLU A 1 74 ? 1.759 -3.209 19.668 1.00 49.59 74 GLU A N 1
ATOM 580 C CA . GLU A 1 74 ? 1.009 -4.204 20.470 1.00 49.59 74 GLU A CA 1
ATOM 581 C C . GLU A 1 74 ? -0.034 -5.027 19.668 1.00 49.59 74 GLU A C 1
ATOM 583 O O . GLU A 1 74 ? -1.247 -4.963 19.876 1.00 49.59 74 GLU A O 1
ATOM 588 N N . ARG A 1 75 ? 0.421 -5.894 18.750 1.00 46.62 75 ARG A N 1
ATOM 589 C CA . ARG A 1 75 ? -0.463 -6.843 18.035 1.00 46.62 75 ARG A CA 1
ATOM 590 C C . ARG A 1 75 ? -0.767 -8.101 18.868 1.00 46.62 75 ARG A C 1
ATOM 592 O O . ARG A 1 75 ? -0.209 -9.163 18.614 1.00 46.62 75 ARG A O 1
ATOM 599 N N . LYS A 1 76 ? -1.666 -7.984 19.856 1.00 53.00 76 LYS A N 1
ATOM 600 C CA . LYS A 1 76 ? -2.141 -9.110 20.704 1.00 53.00 76 LYS A CA 1
ATOM 601 C C . LYS A 1 76 ? -3.656 -9.374 20.653 1.00 53.00 76 LYS A C 1
ATOM 603 O O . LYS A 1 76 ? -4.148 -10.236 21.374 1.00 53.00 76 LYS A O 1
ATOM 608 N N . VAL A 1 77 ? -4.401 -8.648 19.818 1.00 56.22 77 VAL A N 1
ATOM 609 C CA . VAL A 1 77 ? -5.865 -8.774 19.695 1.00 56.22 77 VAL A CA 1
ATOM 610 C C . VAL A 1 77 ? -6.212 -9.621 18.458 1.00 56.22 77 VAL A C 1
ATOM 612 O O . VAL A 1 77 ? -5.666 -9.339 17.388 1.00 56.22 77 VAL A O 1
ATOM 615 N N . PRO A 1 78 ? -7.089 -10.642 18.558 1.00 54.06 78 PRO A N 1
ATOM 616 C CA . PRO A 1 78 ? -7.558 -11.385 17.388 1.00 54.06 78 PRO A CA 1
ATOM 617 C C . PRO A 1 78 ? -8.361 -10.467 16.447 1.00 54.06 78 PRO A C 1
ATOM 619 O O . PRO A 1 78 ? -9.069 -9.577 16.924 1.00 54.06 78 PRO A O 1
ATOM 622 N N . PRO A 1 79 ? -8.272 -10.650 15.117 1.00 64.69 79 PRO A N 1
ATOM 623 C CA . PRO A 1 79 ? -8.971 -9.785 14.175 1.00 64.69 79 PRO A CA 1
ATOM 624 C C . PRO A 1 79 ? -10.499 -9.950 14.309 1.00 64.69 79 PRO A C 1
ATOM 626 O O . PRO A 1 79 ? -10.978 -11.077 14.440 1.00 64.69 79 PRO A O 1
ATOM 629 N N . PRO A 1 80 ? -11.286 -8.857 14.243 1.00 68.38 80 PRO A N 1
ATOM 630 C CA . PRO A 1 80 ? -12.747 -8.911 14.379 1.00 68.38 80 PRO A CA 1
ATOM 631 C C . PRO A 1 80 ? -13.450 -9.529 13.159 1.00 68.38 80 PRO A C 1
ATOM 633 O O . PRO A 1 80 ? -14.638 -9.832 13.218 1.00 68.38 80 PRO A O 1
ATOM 636 N N . PHE A 1 81 ? -12.723 -9.702 12.055 1.00 75.56 81 PHE A N 1
ATOM 637 C CA . PHE A 1 81 ? -13.168 -10.353 10.832 1.00 75.56 81 PHE A CA 1
ATOM 638 C C . PHE A 1 81 ? -12.060 -11.291 10.350 1.00 75.56 81 PHE A C 1
ATOM 640 O O . PHE A 1 81 ? -10.896 -10.893 10.276 1.00 75.56 81 PHE A O 1
ATOM 647 N N . VAL A 1 82 ? -12.430 -12.527 10.020 1.00 79.12 82 VAL A N 1
ATOM 648 C CA . VAL A 1 82 ? -11.559 -13.511 9.372 1.00 79.12 82 VAL A CA 1
ATOM 649 C C . VAL A 1 82 ? -12.182 -13.799 8.005 1.00 79.12 82 VAL A C 1
ATOM 651 O O . VAL A 1 82 ? -13.347 -14.201 7.978 1.00 79.12 82 VAL A O 1
ATOM 654 N N . PRO A 1 83 ? -11.472 -13.569 6.885 1.00 84.88 83 PRO A N 1
ATOM 655 C CA . PRO A 1 83 ? -12.012 -13.847 5.561 1.00 84.88 83 PRO A CA 1
ATOM 656 C C . PRO A 1 83 ? -12.233 -15.350 5.371 1.00 84.88 83 PRO A C 1
ATOM 658 O O . PRO A 1 83 ? -11.477 -16.177 5.887 1.00 84.88 83 PRO A O 1
ATOM 661 N N . THR A 1 84 ? -13.258 -15.705 4.600 1.00 92.88 84 THR A N 1
ATOM 662 C CA . THR A 1 84 ? -13.467 -17.088 4.163 1.00 92.88 84 THR A CA 1
ATOM 663 C C . THR A 1 84 ? -12.431 -17.429 3.096 1.00 92.88 84 THR A C 1
ATOM 665 O O . THR A 1 84 ? -12.234 -16.653 2.164 1.00 92.88 84 THR A O 1
ATOM 668 N N . ILE A 1 85 ? -11.781 -18.586 3.240 1.00 93.56 85 ILE A N 1
ATOM 669 C CA . ILE A 1 85 ? -10.791 -19.109 2.293 1.00 93.56 85 ILE A CA 1
ATOM 670 C C . ILE A 1 85 ? -11.173 -20.559 1.978 1.00 93.56 85 ILE A C 1
ATOM 672 O O . ILE A 1 85 ? -11.151 -21.416 2.861 1.00 93.56 85 ILE A O 1
ATOM 676 N N . GLY A 1 86 ? -11.544 -20.831 0.728 1.00 91.75 86 GLY A N 1
ATOM 677 C CA . GLY A 1 86 ? -11.957 -22.151 0.245 1.00 91.75 86 GLY A CA 1
ATOM 678 C C . GLY A 1 86 ? -10.801 -23.119 -0.029 1.00 91.75 86 GLY A C 1
ATOM 679 O O . GLY A 1 86 ? -11.017 -24.328 -0.094 1.00 91.75 86 GLY A O 1
ATOM 680 N N . GLY A 1 87 ? -9.571 -22.619 -0.175 1.00 94.38 87 GLY A N 1
ATOM 681 C CA . GLY A 1 87 ? -8.387 -23.437 -0.438 1.00 94.38 87 GLY A CA 1
ATOM 682 C C . GLY A 1 87 ? -7.123 -22.613 -0.690 1.00 94.38 87 GLY A C 1
ATOM 683 O O . GLY A 1 87 ? -7.142 -21.389 -0.628 1.00 94.38 87 GLY A O 1
ATOM 684 N N . LYS A 1 88 ? -6.009 -23.294 -0.993 1.00 95.06 88 LYS A N 1
ATOM 685 C CA . LYS A 1 88 ? -4.692 -22.663 -1.221 1.00 95.06 88 LYS A CA 1
ATOM 686 C C . LYS A 1 88 ? -4.663 -21.709 -2.427 1.00 95.06 88 LYS A C 1
ATOM 688 O O . LYS A 1 88 ? -3.866 -20.780 -2.442 1.00 95.06 88 LYS A O 1
ATOM 693 N N . GLU A 1 89 ? -5.509 -21.962 -3.420 1.00 94.81 89 GLU A N 1
ATOM 694 C CA . GLU A 1 89 ? -5.584 -21.227 -4.693 1.00 94.81 89 GLU A CA 1
ATOM 695 C C . GLU A 1 89 ? -6.869 -20.380 -4.787 1.00 94.81 89 GLU A C 1
ATOM 697 O O . GLU A 1 89 ? -7.285 -19.984 -5.870 1.00 94.81 89 GLU A O 1
ATOM 702 N N . ASP A 1 90 ? -7.530 -20.124 -3.652 1.00 94.06 90 ASP A N 1
ATOM 703 C CA . ASP A 1 90 ? -8.743 -19.310 -3.609 1.00 94.06 90 ASP A CA 1
ATOM 704 C C . ASP A 1 90 ? -8.429 -17.824 -3.831 1.00 94.06 90 ASP A C 1
ATOM 706 O O . ASP A 1 90 ? -7.723 -17.189 -3.044 1.00 94.06 90 ASP A O 1
ATOM 710 N N . VAL A 1 91 ? -9.000 -17.270 -4.901 1.00 95.12 91 VAL A N 1
ATOM 711 C CA . VAL A 1 91 ? -8.873 -15.862 -5.293 1.00 95.12 91 VAL A CA 1
ATOM 712 C C . VAL A 1 91 ? -10.169 -15.058 -5.104 1.00 95.12 91 VAL A C 1
ATOM 714 O O . VAL A 1 91 ? -10.235 -13.903 -5.507 1.00 95.12 91 VAL A O 1
ATOM 717 N N . SER A 1 92 ? -11.192 -15.619 -4.449 1.00 95.75 92 SER A N 1
ATOM 718 C CA . SER A 1 92 ? -12.521 -14.996 -4.276 1.00 95.75 92 SER A CA 1
ATOM 719 C C . SER A 1 92 ? -12.548 -13.702 -3.448 1.00 95.75 92 SER A C 1
ATOM 721 O O . SER A 1 92 ? -13.547 -12.986 -3.462 1.00 95.75 92 SER A O 1
ATOM 723 N N . ASN A 1 93 ? -11.459 -13.388 -2.740 1.00 94.25 93 ASN A N 1
ATOM 724 C CA . ASN A 1 93 ? -11.283 -12.141 -1.989 1.00 94.25 93 ASN A CA 1
ATOM 725 C C . ASN A 1 93 ? -10.583 -11.031 -2.816 1.00 94.25 93 ASN A C 1
ATOM 727 O O . ASN A 1 93 ? -10.282 -9.968 -2.275 1.00 94.25 93 ASN A O 1
ATOM 731 N N . PHE A 1 94 ? -10.313 -11.271 -4.104 1.00 95.12 94 PHE A N 1
ATOM 732 C CA . PHE A 1 94 ? -9.785 -10.298 -5.066 1.00 95.12 94 PHE A CA 1
ATOM 733 C C . PHE A 1 94 ? -10.848 -9.960 -6.122 1.00 95.12 94 PHE A C 1
ATOM 735 O O . PHE A 1 94 ? -11.837 -10.678 -6.266 1.00 95.12 94 PHE A O 1
ATOM 742 N N . ASP A 1 95 ? -10.652 -8.870 -6.868 1.00 96.06 95 ASP A N 1
ATOM 743 C CA . ASP A 1 95 ? -11.605 -8.481 -7.910 1.00 96.06 95 ASP A CA 1
ATOM 744 C C . ASP A 1 95 ? -11.657 -9.517 -9.051 1.00 96.06 95 ASP A C 1
ATOM 746 O O . ASP A 1 95 ? -10.636 -10.076 -9.476 1.00 96.06 95 ASP A O 1
ATOM 750 N N . VAL A 1 96 ? -12.865 -9.761 -9.559 1.00 95.44 96 VAL A N 1
ATOM 751 C CA . VAL A 1 96 ? -13.104 -10.644 -10.703 1.00 95.44 96 VAL A CA 1
ATOM 752 C C . VAL A 1 96 ? -12.527 -10.062 -11.993 1.00 95.44 96 VAL A C 1
ATOM 754 O O . VAL A 1 96 ? -12.122 -10.832 -12.858 1.00 95.44 96 VAL A O 1
ATOM 757 N N . GLU A 1 97 ? -12.416 -8.730 -12.100 1.00 95.94 97 GLU A N 1
ATOM 758 C CA . GLU A 1 97 ? -11.805 -8.059 -13.256 1.00 95.94 97 GLU A CA 1
ATOM 759 C C . GLU A 1 97 ? -10.383 -8.579 -13.518 1.00 95.94 97 GLU A C 1
ATOM 761 O O . GLU A 1 97 ? -10.063 -8.943 -14.645 1.00 95.94 97 GLU A O 1
ATOM 766 N N . PHE A 1 98 ? -9.568 -8.728 -12.468 1.00 95.50 98 PHE A N 1
ATOM 767 C CA . PHE A 1 98 ? -8.190 -9.218 -12.590 1.00 95.50 98 PHE A CA 1
ATOM 768 C C . PHE A 1 98 ? -8.080 -10.745 -12.562 1.00 95.50 98 PHE A C 1
ATOM 770 O O . PHE A 1 98 ? -7.239 -11.318 -13.250 1.00 95.50 98 PHE A O 1
ATOM 777 N N . THR A 1 99 ? -8.901 -11.429 -11.759 1.00 95.88 99 THR A N 1
ATOM 778 C CA . THR A 1 99 ? -8.792 -12.893 -11.589 1.00 95.88 99 THR A CA 1
ATOM 779 C C . THR A 1 99 ? -9.387 -13.692 -12.753 1.00 95.88 99 THR A C 1
ATOM 781 O O . THR A 1 99 ? -9.093 -14.880 -12.884 1.00 95.88 99 THR A O 1
ATOM 784 N N . ALA A 1 100 ? -10.174 -13.050 -13.623 1.00 94.69 100 ALA A N 1
ATOM 785 C CA . ALA A 1 100 ? -10.633 -13.620 -14.888 1.00 94.69 100 ALA A CA 1
ATOM 786 C C . ALA A 1 100 ? -9.609 -13.494 -16.039 1.00 94.69 100 ALA A C 1
ATOM 788 O O . ALA A 1 100 ? -9.786 -14.138 -17.078 1.00 94.69 100 ALA A O 1
ATOM 789 N N . GLU A 1 101 ? -8.554 -12.683 -15.891 1.00 96.00 101 GLU A N 1
ATOM 790 C CA . GLU A 1 101 ? -7.500 -12.552 -16.902 1.00 96.00 101 GLU A CA 1
ATOM 791 C C . GLU A 1 101 ? -6.511 -13.731 -16.882 1.00 96.00 101 GLU A C 1
ATOM 793 O O . GLU A 1 101 ? -6.314 -14.421 -15.881 1.00 96.00 101 GLU A O 1
ATOM 798 N N . ALA A 1 102 ? -5.850 -13.971 -18.017 1.00 94.94 102 ALA A N 1
ATOM 799 C CA . ALA A 1 102 ? -4.821 -15.001 -18.109 1.00 94.94 102 ALA A CA 1
ATOM 800 C C . ALA A 1 102 ? -3.537 -14.552 -17.375 1.00 94.94 102 ALA A C 1
ATOM 802 O O . ALA A 1 102 ? -3.020 -13.478 -17.688 1.00 94.94 102 ALA A O 1
ATOM 803 N N . PRO A 1 103 ? -2.951 -15.369 -16.475 1.00 95.06 103 PRO A N 1
ATOM 804 C CA . PRO A 1 103 ? -1.744 -15.008 -15.731 1.00 95.06 103 PRO A CA 1
ATOM 805 C C . PRO A 1 103 ? -0.498 -15.086 -16.630 1.00 95.06 103 PRO A C 1
ATOM 807 O O . PRO A 1 103 ? 0.232 -16.077 -16.639 1.00 95.06 103 PRO A O 1
ATOM 810 N N . THR A 1 104 ? -0.266 -14.040 -17.424 1.00 95.25 104 THR A N 1
ATOM 811 C CA . THR A 1 104 ? 0.832 -13.950 -18.395 1.00 95.25 104 THR A CA 1
ATOM 812 C C . THR A 1 104 ? 1.617 -12.647 -18.258 1.00 95.25 104 THR A C 1
ATOM 814 O O . THR A 1 104 ? 1.074 -11.600 -17.911 1.00 95.25 104 THR A O 1
ATOM 817 N N . LEU A 1 105 ? 2.915 -12.696 -18.565 1.00 92.38 105 LEU A N 1
ATOM 818 C CA . LEU A 1 105 ? 3.752 -11.502 -18.640 1.00 92.38 105 LEU A CA 1
ATOM 819 C C . LEU A 1 105 ? 3.525 -10.806 -19.985 1.00 92.38 105 LEU A C 1
ATOM 821 O O . LEU A 1 105 ? 4.048 -11.229 -21.019 1.00 92.38 105 LEU A O 1
ATOM 825 N N . THR A 1 106 ? 2.757 -9.717 -19.971 1.00 89.75 106 THR A N 1
ATOM 826 C CA . THR A 1 106 ? 2.544 -8.875 -21.154 1.00 89.75 106 THR A CA 1
ATOM 827 C C . THR A 1 106 ? 3.882 -8.300 -21.643 1.00 89.75 106 THR A C 1
ATOM 829 O O . THR A 1 106 ? 4.560 -7.606 -20.881 1.00 89.75 106 THR A O 1
ATOM 832 N N . PRO A 1 107 ? 4.291 -8.547 -22.904 1.00 88.19 107 PRO A N 1
ATOM 833 C CA . PRO A 1 107 ? 5.557 -8.039 -23.418 1.00 88.19 107 PRO A CA 1
ATOM 834 C C . PRO A 1 107 ? 5.536 -6.503 -23.543 1.00 88.19 107 PRO A C 1
ATOM 836 O O . PRO A 1 107 ? 4.481 -5.926 -23.829 1.00 88.19 107 PRO A O 1
ATOM 839 N N . PRO A 1 108 ? 6.689 -5.819 -23.400 1.00 86.62 108 PRO A N 1
ATOM 840 C CA . PRO A 1 108 ? 6.772 -4.373 -23.578 1.00 86.62 108 PRO A CA 1
ATOM 841 C C . PRO A 1 108 ? 6.246 -3.913 -24.945 1.00 86.62 108 PRO A C 1
ATOM 843 O O . PRO A 1 108 ? 6.524 -4.534 -25.974 1.00 86.62 108 PRO A O 1
ATOM 846 N N . ARG A 1 109 ? 5.521 -2.782 -24.964 1.00 82.31 109 ARG A N 1
ATOM 847 C CA . ARG A 1 109 ? 4.996 -2.171 -26.203 1.00 82.31 109 ARG A CA 1
ATOM 848 C C . ARG A 1 109 ? 6.116 -1.847 -27.195 1.00 82.31 109 ARG A C 1
ATOM 850 O O . ARG A 1 109 ? 5.977 -2.094 -28.390 1.00 82.31 109 ARG A O 1
ATOM 857 N N . GLU A 1 110 ? 7.232 -1.331 -26.690 1.00 80.12 110 GLU A N 1
ATOM 858 C CA . GLU A 1 110 ? 8.450 -1.124 -27.466 1.00 80.12 110 GLU A CA 1
ATOM 859 C C . GLU A 1 110 ? 9.357 -2.349 -27.358 1.00 80.12 110 GLU A C 1
ATOM 861 O O . GLU A 1 110 ? 9.892 -2.657 -26.296 1.00 80.12 110 GLU A O 1
ATOM 866 N N . ARG A 1 111 ? 9.604 -3.019 -28.487 1.00 74.50 111 ARG A 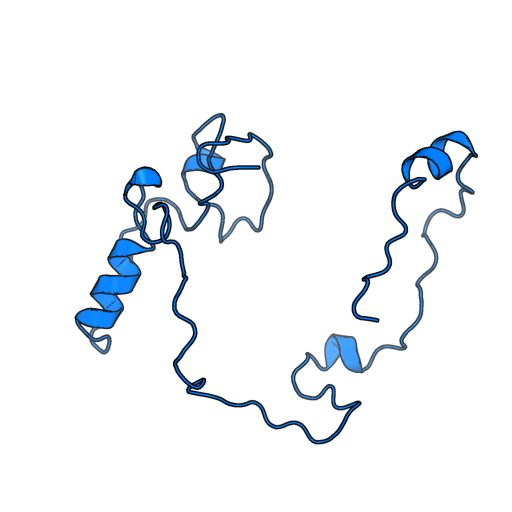N 1
ATOM 867 C CA . ARG A 1 111 ? 10.522 -4.169 -28.579 1.00 74.50 111 ARG A CA 1
ATOM 868 C C . ARG A 1 111 ? 12.004 -3.754 -28.570 1.00 74.50 111 ARG A C 1
ATOM 870 O O . ARG A 1 111 ? 12.820 -4.377 -29.246 1.00 74.50 111 ARG A O 1
ATOM 877 N N . ARG A 1 112 ? 12.364 -2.677 -27.860 1.00 82.88 112 ARG A N 1
ATOM 878 C CA . ARG A 1 112 ? 13.756 -2.225 -27.750 1.00 82.88 112 ARG A CA 1
ATOM 879 C C . ARG A 1 112 ? 14.478 -3.092 -26.725 1.00 82.88 112 ARG A C 1
ATOM 881 O O . ARG A 1 112 ? 14.211 -3.000 -25.531 1.00 82.88 112 ARG A O 1
ATOM 888 N N . THR A 1 113 ? 15.420 -3.908 -27.186 1.00 85.94 113 THR A N 1
ATOM 889 C CA . THR A 1 113 ? 16.332 -4.634 -26.299 1.00 85.94 113 TH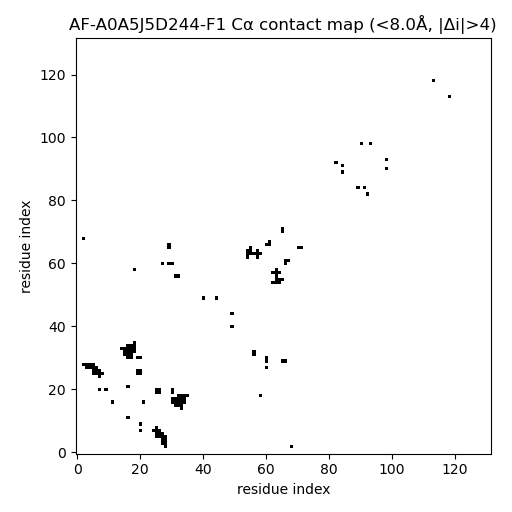R A CA 1
ATOM 890 C C . THR A 1 113 ? 17.139 -3.634 -25.471 1.00 85.94 113 THR A C 1
ATOM 892 O O . THR A 1 113 ? 17.746 -2.719 -26.033 1.00 85.94 113 THR A O 1
ATOM 895 N N . LEU A 1 114 ? 17.159 -3.805 -24.148 1.00 89.12 114 LEU A N 1
ATOM 896 C CA . LEU A 1 114 ? 17.995 -2.995 -23.263 1.00 89.12 114 LEU A CA 1
ATOM 897 C C . LEU A 1 114 ? 19.478 -3.242 -23.565 1.00 89.12 114 LEU A C 1
ATOM 899 O O . LEU A 1 114 ? 19.909 -4.382 -23.755 1.00 89.12 114 LEU A O 1
ATOM 903 N N . SER A 1 115 ? 20.268 -2.172 -23.595 1.00 93.75 115 SER A N 1
ATOM 904 C CA . SER A 1 115 ? 21.724 -2.275 -23.667 1.00 93.75 115 SER A CA 1
ATOM 905 C C . SER A 1 115 ? 22.293 -2.825 -22.357 1.00 93.75 115 SER A C 1
ATOM 907 O O . SER A 1 115 ? 21.667 -2.728 -21.302 1.00 93.75 115 SER A O 1
ATOM 909 N N . ARG A 1 116 ? 23.524 -3.352 -22.393 1.00 94.00 116 ARG A N 1
ATOM 910 C CA . ARG A 1 116 ? 24.198 -3.873 -21.190 1.00 94.00 116 ARG A CA 1
ATOM 911 C C . ARG A 1 116 ? 24.233 -2.847 -20.048 1.00 94.00 116 ARG A C 1
ATOM 913 O O . ARG A 1 116 ? 23.882 -3.188 -18.931 1.00 94.00 116 ARG A O 1
ATOM 920 N N . LYS A 1 117 ? 24.530 -1.582 -20.365 1.00 95.38 117 LYS A N 1
ATOM 921 C CA . LYS A 1 117 ? 24.554 -0.473 -19.397 1.00 95.38 117 LYS A CA 1
ATOM 922 C C . LYS A 1 117 ? 23.186 -0.199 -18.751 1.00 95.38 117 LYS A C 1
ATOM 924 O O . LYS A 1 117 ? 23.136 0.269 -17.623 1.00 95.38 117 LYS A O 1
ATOM 929 N N . GLU A 1 118 ? 22.091 -0.452 -19.466 1.00 94.12 118 GLU A N 1
ATOM 930 C CA . GLU A 1 118 ? 20.731 -0.304 -18.928 1.00 94.12 118 GLU A CA 1
ATOM 931 C C . GLU A 1 118 ? 20.329 -1.518 -18.079 1.00 94.12 118 GLU A C 1
ATOM 933 O O . GLU A 1 118 ? 19.653 -1.347 -17.071 1.00 94.12 118 GLU A O 1
ATOM 938 N N . GLN A 1 119 ? 20.796 -2.723 -18.430 1.00 93.62 119 GLN A N 1
ATOM 939 C CA . GLN A 1 119 ? 20.652 -3.915 -17.583 1.00 93.62 119 GLN A CA 1
ATOM 940 C C . GLN A 1 119 ? 21.450 -3.783 -16.274 1.00 93.62 119 GLN A C 1
ATOM 942 O O . GLN A 1 119 ? 20.969 -4.188 -15.219 1.00 93.62 119 GLN A O 1
ATOM 947 N N . ASP A 1 120 ? 22.624 -3.141 -16.310 1.00 96.12 120 ASP A N 1
ATOM 948 C CA . ASP A 1 120 ? 23.453 -2.883 -15.123 1.00 96.12 120 ASP A CA 1
ATOM 949 C C . ASP A 1 120 ? 22.737 -2.008 -14.060 1.00 96.12 120 ASP A C 1
ATOM 951 O O . ASP A 1 120 ? 23.162 -1.994 -12.904 1.00 96.12 120 ASP A O 1
ATOM 955 N N . TYR A 1 121 ? 21.638 -1.312 -14.399 1.00 94.50 121 TYR A N 1
ATOM 956 C CA . TYR A 1 121 ? 20.793 -0.606 -13.420 1.00 94.50 121 TYR A CA 1
ATOM 957 C C . TYR A 1 121 ? 19.988 -1.550 -12.507 1.00 94.50 121 TYR A C 1
ATOM 959 O O . TYR A 1 121 ? 19.560 -1.127 -11.437 1.00 94.50 121 TYR A O 1
ATOM 967 N N . PHE A 1 122 ? 19.811 -2.816 -12.898 1.00 95.19 122 PHE A N 1
ATOM 968 C CA . PHE A 1 122 ? 19.075 -3.842 -12.145 1.00 95.19 122 PHE A CA 1
ATOM 969 C C . PHE A 1 122 ? 19.995 -4.881 -11.483 1.00 95.19 122 PHE A C 1
ATOM 971 O O . PHE A 1 122 ? 19.518 -5.870 -10.938 1.00 95.19 122 PHE A O 1
ATOM 978 N N . LYS A 1 123 ? 21.319 -4.674 -11.512 1.00 94.38 123 LYS A N 1
ATOM 979 C CA . LYS A 1 123 ? 22.328 -5.660 -11.075 1.00 94.38 123 LYS A CA 1
ATOM 980 C C . LYS A 1 123 ? 22.188 -6.149 -9.618 1.00 94.38 123 LYS A C 1
ATOM 982 O O . LYS A 1 123 ? 22.662 -7.234 -9.312 1.00 94.38 123 LYS A O 1
ATOM 987 N N . ASP A 1 124 ? 21.569 -5.342 -8.751 1.00 95.44 124 ASP A N 1
ATOM 988 C CA . ASP A 1 124 ? 21.374 -5.604 -7.315 1.00 95.44 124 ASP A CA 1
ATOM 989 C C . ASP A 1 124 ? 19.874 -5.822 -6.979 1.00 95.44 124 ASP A C 1
ATOM 991 O O . ASP A 1 124 ? 19.444 -5.569 -5.855 1.00 95.44 124 ASP A O 1
ATOM 995 N N . PHE A 1 125 ? 19.048 -6.202 -7.967 1.00 96.06 125 PHE A N 1
ATOM 996 C CA . PHE A 1 125 ? 17.592 -6.365 -7.811 1.00 96.06 125 PHE A CA 1
ATOM 997 C C . PHE A 1 125 ? 17.182 -7.724 -7.218 1.00 96.06 125 PHE A C 1
ATOM 999 O O . PHE A 1 125 ? 16.191 -7.800 -6.491 1.00 96.06 125 PHE A O 1
ATOM 1006 N N . ASP A 1 126 ? 17.925 -8.789 -7.526 1.00 94.38 126 ASP A N 1
ATOM 1007 C CA . ASP A 1 126 ? 17.587 -10.149 -7.103 1.00 94.38 126 ASP A CA 1
ATOM 1008 C C . ASP A 1 126 ? 17.759 -10.322 -5.583 1.00 94.38 126 ASP A C 1
ATOM 1010 O O . ASP A 1 126 ? 18.808 -10.018 -5.013 1.00 94.38 126 ASP A O 1
ATOM 1014 N N . TYR A 1 127 ? 16.726 -10.853 -4.924 1.00 94.00 127 TYR A N 1
ATOM 1015 C CA . TYR A 1 127 ? 16.685 -11.067 -3.477 1.00 94.00 127 TYR A CA 1
ATOM 1016 C C . TYR A 1 127 ? 16.049 -12.418 -3.130 1.00 94.00 127 TYR A C 1
ATOM 1018 O O . TYR A 1 127 ? 15.054 -12.824 -3.729 1.00 94.00 127 TYR A O 1
ATOM 1026 N N . VAL A 1 128 ? 16.600 -13.088 -2.115 1.00 93.81 128 VAL A N 1
ATOM 1027 C CA . VAL A 1 128 ? 16.058 -14.309 -1.500 1.00 93.81 128 VAL A CA 1
ATOM 1028 C C . VAL A 1 128 ? 16.072 -14.113 0.015 1.00 93.81 128 VAL A C 1
ATOM 1030 O O . VAL A 1 128 ? 17.019 -13.542 0.553 1.00 93.81 128 VAL A O 1
ATOM 1033 N N . SER A 1 129 ? 15.021 -14.561 0.702 1.00 89.94 129 SER A N 1
ATOM 1034 C CA . SER A 1 129 ? 14.948 -14.501 2.164 1.00 89.94 129 SER A CA 1
ATOM 1035 C C . SER A 1 129 ? 15.531 -15.766 2.791 1.00 89.94 129 SER A C 1
ATOM 1037 O O . SER A 1 129 ? 15.261 -16.865 2.316 1.00 89.94 129 SER A O 1
ATOM 1039 N N . ASP A 1 130 ? 16.233 -15.629 3.918 1.00 88.06 130 ASP A N 1
ATOM 1040 C CA . ASP A 1 130 ? 16.747 -16.758 4.717 1.00 88.06 130 ASP A CA 1
ATOM 1041 C C . ASP A 1 130 ? 15.634 -17.625 5.357 1.00 88.06 130 ASP A C 1
ATOM 1043 O O . ASP A 1 130 ? 15.917 -18.600 6.050 1.00 88.06 130 ASP A O 1
ATOM 1047 N N . LEU A 1 131 ? 14.363 -17.245 5.166 1.00 79.75 131 LEU A N 1
ATOM 1048 C CA . LEU A 1 131 ? 13.161 -17.933 5.651 1.00 79.75 131 LEU A CA 1
ATOM 1049 C C . LEU A 1 131 ? 12.454 -18.782 4.571 1.00 79.75 131 LEU A C 1
ATOM 1051 O O . LEU A 1 131 ? 11.361 -19.289 4.835 1.00 79.75 131 LEU A O 1
ATOM 1055 N N . CYS A 1 132 ? 13.025 -18.879 3.364 1.00 53.28 132 CYS A N 1
ATOM 1056 C CA . CYS A 1 132 ? 12.491 -19.652 2.235 1.00 53.28 132 CYS A CA 1
ATOM 1057 C C . CYS A 1 132 ? 12.866 -21.144 2.280 1.00 53.28 132 CYS A C 1
ATOM 1059 O O . CYS A 1 132 ? 14.000 -21.466 2.695 1.00 53.28 132 CYS A O 1
#

pLDDT: mean 76.64, std 14.84, range [46.62, 96.12]

Solvent-accessible surface area (backbone atoms only — not comparable to full-atom values): 9232 Å² total; per-residue (Å²): 134,66,93,86,46,68,50,64,79,89,78,76,59,80,85,50,43,23,52,51,73,78,74,43,85,55,40,54,88,75,73,53,50,54,65,92,73,81,85,81,76,65,90,86,58,50,75,63,58,52,51,49,50,62,31,48,62,28,89,55,49,82,73,16,62,62,57,50,100,69,54,83,83,72,94,80,73,81,72,97,70,77,84,89,75,92,52,99,83,60,60,84,92,51,62,63,81,64,71,72,51,80,98,67,86,79,75,68,90,67,87,70,78,77,52,71,78,61,52,59,75,52,72,83,66,84,84,82,64,98,87,114

InterPro domains:
  IPR000961 AGC-kinase, C-terminal [PS51285] (65-132)
  IPR000961 AGC-kinase, C-terminal [SM00133] (70-129)
  IPR011009 Protein kinase-like domain superfamily [SSF56112] (6-114)
  IPR017892 Protein kinase, C-terminal [PF00433] (87-127)

Sequence (132 aa):
MGYGDRTSTFCGTPEFLAPEVLTDTSYTRAVDCIVNDEVRYPRFLSSEAIGVMRRLLRRNPERRLGSGEKDAEERKVPPPFVPTIGGKEDVSNFDVEFTAEAPTLTPPRERRTLSRKEQDYFKDFDYVSDLC

Mean predicted aligned error: 12.18 Å

Nearest PDB structures (foldseek):
  4l45-assembly1_A  TM=6.367E-01  e=9.773E-04  Homo sapiens
  3iw4-assembly1_A  TM=6.939E-01  e=3.124E-03  Homo sapiens
  4l43-assembly1_A  TM=6.511E-01  e=1.285E-03  Homo sapiens
  4l44-assembly1_A  TM=5.557E-01  e=2.220E-03  Homo sapiens

Foldseek 3Di:
DDQPDKDQDLDDDPQWFAPCNVPPRIDDPLTGGDDDDDDDDDPPDDPVRVVLCCQQPDNDRCSHQQSDPCRPPDPPDDDPDDDDDPDPPDPVVDDPVVVVDDPDDDDDPDPDDDDPVRVVVCVPVDDDDPVD

Secondary structure (DSSP, 8-state):
--TT-EE----S-GGG--HHHHH-S-EES-----SS------TTS-HHHHHHHHHHS-SSGGGSTT-STTTT----SPPS------STT--TTS-HHHHTS----PPPSS--PPPHHHHGGGTT-----TT-

Radius of gyration: 21.71 Å; Cα contacts (8 Å, |Δi|>4): 77; chains: 1; bounding box: 48×46×50 Å

Organism: NCBI:txid54343